Protein AF-A0A679JC83-F1 (afdb_monomer)

Secondary structure (DSSP, 8-state):
--HHHHHHHHHHHHHHHHHHHHHHHHHHHSTTTTSHHHHHHHHHHHHHHHHHHHTPPPPPPP-------

Nearest PDB structures (foldseek):
  5y60-assembly1_Z  TM=4.871E-01  e=3.626E+00  Thermus thermophilus HB8

Foldseek 3Di:
DDPVVLVVLLVVLQVLLVVLQVQLVVLCPDPCVPPPVSVVSSVVSNVSNVVSVVPRDDDDPDPPPPPDD

Radius of gyration: 18.55 Å; Cα contacts (8 Å, |Δi|>4): 48; chains: 1; bounding box: 30×26×64 Å

Sequence (69 aa):
MTSRERAAFNAGVNAVRQMAMIAAITIEVREDGRDLRQRAAAAALQGLAEGSRALLVASAPAASAHEVL

Structure (mmCIF, N/CA/C/O backbone):
data_AF-A0A679JC83-F1
#
_entry.id   AF-A0A679JC83-F1
#
loop_
_atom_site.group_PDB
_atom_site.id
_atom_site.type_symbol
_atom_site.label_atom_id
_atom_site.label_alt_id
_atom_site.label_comp_id
_atom_site.label_asym_id
_atom_site.label_entity_id
_atom_site.label_seq_id
_atom_site.pdbx_PDB_ins_code
_atom_site.Cartn_x
_atom_site.Cartn_y
_atom_site.Cartn_z
_atom_site.occupancy
_atom_site.B_iso_or_equiv
_atom_site.auth_seq_id
_atom_site.auth_comp_id
_atom_site.auth_asym_id
_atom_site.auth_atom_id
_atom_site.pdbx_PDB_model_num
ATOM 1 N 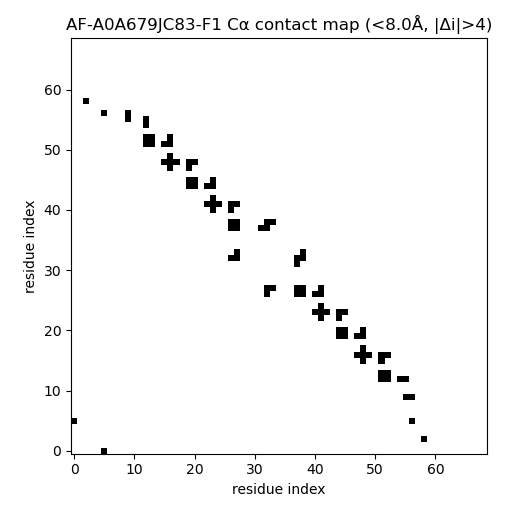N . MET A 1 1 ? 16.234 0.089 -18.040 1.00 77.44 1 MET A N 1
ATOM 2 C CA . MET A 1 1 ?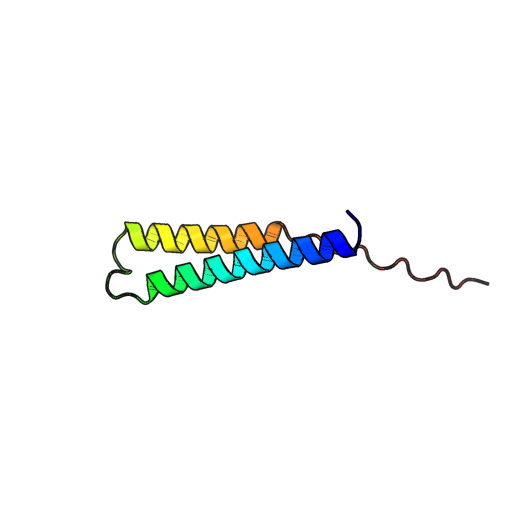 15.624 -0.946 -17.183 1.00 77.44 1 MET A CA 1
ATOM 3 C C . MET A 1 1 ? 15.308 -2.176 -18.017 1.00 77.44 1 MET A C 1
ATOM 5 O O . MET A 1 1 ? 14.455 -2.098 -18.907 1.00 77.44 1 MET A O 1
ATOM 9 N N . THR A 1 2 ? 16.012 -3.273 -17.749 1.00 93.19 2 THR A N 1
ATOM 10 C CA . THR A 1 2 ? 15.788 -4.587 -18.369 1.00 93.19 2 THR A CA 1
ATOM 11 C C . THR A 1 2 ? 14.403 -5.134 -18.015 1.00 93.19 2 THR A C 1
ATOM 13 O O . THR A 1 2 ? 13.748 -4.656 -17.085 1.00 93.19 2 THR A O 1
ATOM 16 N N . SER A 1 3 ? 13.931 -6.153 -18.737 1.00 91.00 3 SER A N 1
ATOM 17 C CA . SER A 1 3 ? 12.640 -6.795 -18.443 1.00 91.00 3 SER A CA 1
ATOM 18 C C . SER A 1 3 ? 12.597 -7.397 -17.035 1.00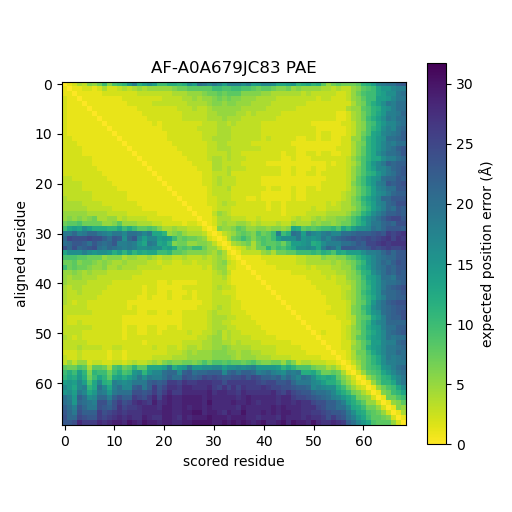 91.00 3 SER A C 1
ATOM 20 O O . SER A 1 3 ? 11.583 -7.291 -16.350 1.00 91.00 3 SER A O 1
ATOM 22 N N . ARG A 1 4 ? 13.719 -7.964 -16.567 1.00 92.62 4 ARG A N 1
ATOM 23 C CA . ARG A 1 4 ? 13.847 -8.519 -15.212 1.00 92.62 4 ARG A CA 1
ATOM 24 C C . ARG A 1 4 ? 13.792 -7.430 -14.142 1.00 92.62 4 ARG A C 1
ATOM 26 O O . ARG A 1 4 ? 13.042 -7.567 -13.181 1.00 92.62 4 ARG A O 1
ATOM 33 N N . GLU A 1 5 ? 14.552 -6.351 -14.318 1.00 94.94 5 GLU A N 1
ATOM 34 C CA . GLU A 1 5 ? 14.533 -5.205 -13.397 1.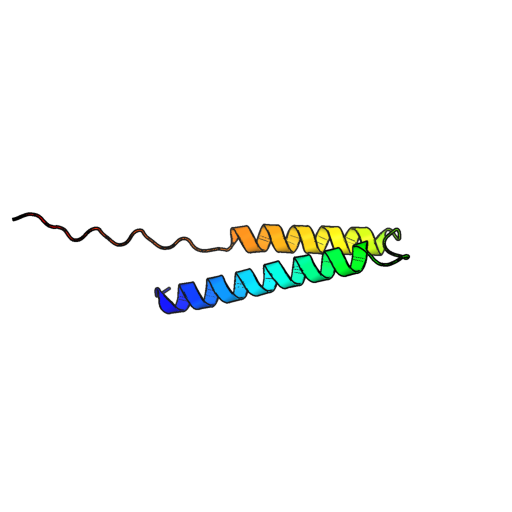00 94.94 5 GLU A CA 1
ATOM 35 C C . GLU A 1 5 ? 13.138 -4.577 -13.322 1.00 94.94 5 GLU A C 1
ATOM 37 O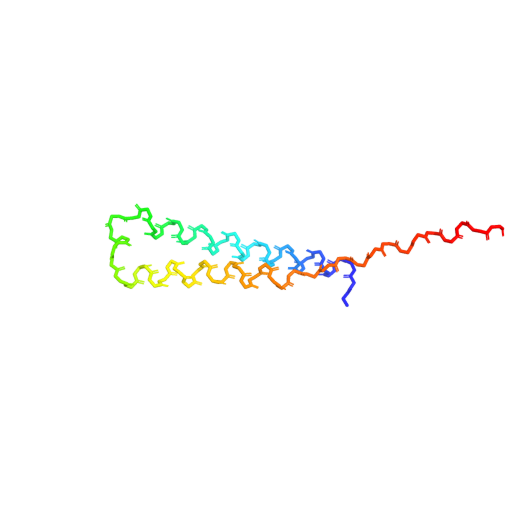 O . GLU A 1 5 ? 12.661 -4.263 -12.238 1.00 94.94 5 GLU A O 1
ATOM 42 N N . ARG A 1 6 ?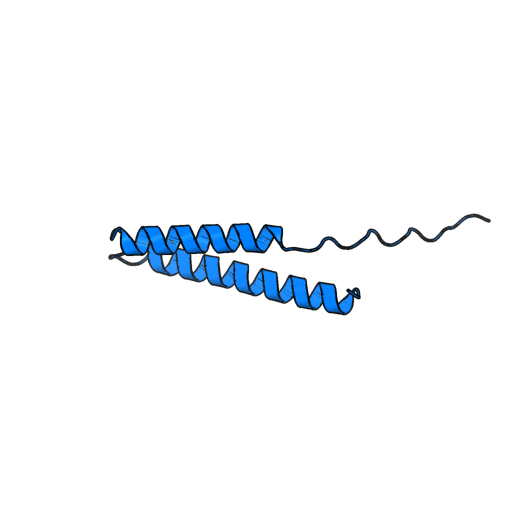 12.445 -4.469 -14.462 1.00 93.44 6 ARG A N 1
ATOM 43 C CA . ARG A 1 6 ? 11.071 -3.957 -14.542 1.00 93.44 6 ARG A CA 1
ATOM 44 C C . ARG A 1 6 ? 10.083 -4.821 -13.784 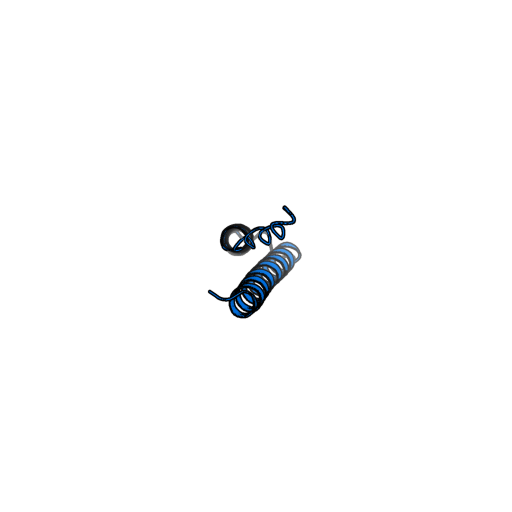1.00 93.44 6 ARG A C 1
ATOM 46 O O . ARG A 1 6 ? 9.253 -4.290 -13.055 1.00 93.44 6 ARG A O 1
ATOM 53 N N . ALA A 1 7 ? 10.170 -6.138 -13.951 1.00 94.44 7 ALA A N 1
ATOM 54 C CA . ALA A 1 7 ? 9.315 -7.074 -13.235 1.00 94.44 7 ALA A CA 1
ATOM 55 C C . ALA A 1 7 ? 9.536 -6.973 -11.718 1.00 94.44 7 ALA A C 1
ATOM 57 O O . ALA A 1 7 ? 8.566 -6.873 -10.970 1.00 94.44 7 ALA A O 1
ATOM 58 N N . ALA A 1 8 ? 10.796 -6.921 -11.273 1.00 96.00 8 ALA A N 1
ATOM 59 C CA . ALA A 1 8 ? 11.134 -6.754 -9.861 1.00 96.00 8 ALA A CA 1
ATOM 60 C C . ALA A 1 8 ? 10.634 -5.411 -9.301 1.00 96.00 8 ALA A C 1
ATOM 62 O O . ALA A 1 8 ? 10.027 -5.374 -8.232 1.00 96.00 8 ALA A O 1
ATOM 63 N N . PHE A 1 9 ? 10.819 -4.320 -10.049 1.00 95.56 9 PHE A N 1
ATOM 64 C CA . PHE A 1 9 ? 10.318 -2.999 -9.679 1.00 95.56 9 PHE A CA 1
ATOM 65 C C . PHE A 1 9 ? 8.788 -2.984 -9.556 1.00 95.56 9 PHE A C 1
ATOM 67 O O . PHE A 1 9 ? 8.254 -2.621 -8.509 1.00 95.56 9 PHE A O 1
ATOM 74 N N . ASN A 1 10 ? 8.074 -3.454 -10.584 1.00 96.81 10 ASN A N 1
ATOM 75 C CA . ASN A 1 10 ? 6.612 -3.514 -10.582 1.00 96.81 10 ASN A CA 1
ATOM 76 C C . ASN A 1 10 ? 6.074 -4.424 -9.464 1.00 96.81 10 ASN A C 1
ATOM 78 O O . ASN A 1 10 ? 5.016 -4.138 -8.901 1.00 96.81 10 ASN A O 1
ATOM 82 N N . ALA A 1 11 ? 6.779 -5.505 -9.116 1.00 97.06 11 ALA A N 1
ATOM 83 C CA . ALA A 1 11 ? 6.423 -6.355 -7.981 1.00 97.06 11 ALA A CA 1
ATOM 84 C C . ALA A 1 11 ? 6.533 -5.592 -6.649 1.00 97.06 11 ALA A C 1
ATOM 86 O O . ALA A 1 11 ? 5.597 -5.628 -5.850 1.00 97.06 11 ALA A O 1
ATOM 87 N N . GLY A 1 12 ? 7.619 -4.841 -6.442 1.00 97.31 12 GLY A N 1
ATOM 88 C CA . GLY A 1 12 ? 7.798 -3.992 -5.260 1.00 97.31 12 GLY A CA 1
ATOM 89 C C . GLY A 1 12 ? 6.732 -2.899 -5.145 1.00 97.31 12 GLY A C 1
ATOM 90 O O . GLY A 1 12 ? 6.109 -2.750 -4.096 1.00 97.31 12 GLY A O 1
ATOM 91 N N . VAL A 1 13 ? 6.446 -2.194 -6.244 1.00 97.69 13 VAL A N 1
ATOM 92 C CA . VAL A 1 13 ? 5.376 -1.181 -6.305 1.00 97.69 13 VAL A CA 1
ATOM 93 C C . VAL A 1 13 ? 4.015 -1.788 -5.947 1.00 97.69 13 VAL A C 1
ATOM 95 O O . VAL A 1 13 ? 3.255 -1.212 -5.167 1.00 97.69 13 VAL A O 1
ATOM 98 N N . ASN A 1 14 ? 3.711 -2.984 -6.456 1.00 97.69 14 ASN A N 1
ATOM 99 C CA . ASN A 1 14 ? 2.474 -3.683 -6.112 1.00 97.69 14 ASN A CA 1
ATOM 100 C C . ASN A 1 14 ? 2.420 -4.126 -4.648 1.00 97.69 14 ASN A C 1
ATOM 102 O O . ASN A 1 14 ? 1.336 -4.102 -4.065 1.00 97.69 14 ASN A O 1
ATOM 106 N N . ALA A 1 15 ? 3.548 -4.519 -4.055 1.00 98.19 15 ALA A N 1
ATOM 107 C CA . ALA A 1 15 ? 3.613 -4.857 -2.638 1.00 98.19 15 ALA A CA 1
ATOM 108 C C . ALA A 1 15 ? 3.314 -3.629 -1.764 1.00 98.19 15 ALA A C 1
ATOM 110 O O . ALA A 1 15 ? 2.459 -3.705 -0.884 1.00 98.19 15 ALA A O 1
ATOM 111 N N . VAL A 1 16 ? 3.926 -2.474 -2.062 1.00 97.88 16 VAL A N 1
ATOM 112 C CA . VAL A 1 16 ? 3.645 -1.205 -1.363 1.00 97.88 16 VAL A CA 1
ATOM 113 C C . VAL A 1 16 ? 2.169 -0.837 -1.476 1.00 97.88 16 VAL A C 1
ATOM 115 O O . VAL A 1 16 ? 1.524 -0.563 -0.465 1.00 97.88 16 VAL A O 1
ATOM 118 N N . ARG A 1 17 ? 1.606 -0.904 -2.688 1.00 97.88 17 ARG A N 1
ATOM 119 C CA . ARG A 1 17 ? 0.187 -0.620 -2.930 1.00 97.88 17 ARG A CA 1
ATOM 120 C C . ARG A 1 17 ? -0.731 -1.490 -2.070 1.00 97.88 17 ARG A C 1
ATOM 122 O O . ARG A 1 17 ? -1.675 -0.983 -1.473 1.00 97.88 17 ARG A O 1
ATOM 129 N N . GLN A 1 18 ? -0.470 -2.795 -2.016 1.00 97.75 18 GLN A N 1
ATOM 130 C CA . GLN A 1 18 ? -1.276 -3.736 -1.234 1.00 97.75 18 GLN A CA 1
ATOM 131 C C . GLN A 1 18 ? -1.161 -3.469 0.265 1.00 97.75 18 GLN A C 1
ATOM 133 O O . GLN A 1 18 ? -2.179 -3.412 0.950 1.00 97.75 18 GLN A O 1
ATOM 138 N N . MET A 1 19 ? 0.053 -3.236 0.763 1.00 98.00 19 MET A N 1
ATOM 139 C CA . MET A 1 19 ? 0.282 -2.919 2.173 1.00 98.00 19 MET A CA 1
ATOM 140 C C . MET A 1 19 ? -0.415 -1.623 2.589 1.00 98.00 19 MET A C 1
ATOM 142 O O . MET A 1 19 ? -1.032 -1.581 3.651 1.00 98.00 19 MET A O 1
ATOM 146 N N . ALA A 1 20 ? -0.379 -0.591 1.743 1.00 97.94 20 ALA A N 1
ATOM 147 C CA . ALA A 1 20 ? -1.078 0.664 1.997 1.00 97.94 20 ALA A CA 1
ATOM 148 C C . ALA A 1 20 ? -2.599 0.454 2.115 1.00 97.94 20 ALA A C 1
ATOM 150 O O . ALA A 1 20 ? -3.212 0.930 3.069 1.00 97.94 20 ALA A O 1
ATOM 151 N N . MET A 1 21 ? -3.196 -0.334 1.214 1.00 97.56 21 MET A N 1
ATOM 152 C CA . MET A 1 21 ? -4.623 -0.677 1.279 1.00 97.56 21 MET A CA 1
ATOM 153 C C . MET A 1 21 ? -4.980 -1.481 2.534 1.00 97.56 21 MET A C 1
ATOM 155 O O . MET A 1 21 ? -5.966 -1.168 3.197 1.00 97.56 21 MET A O 1
ATOM 159 N N . ILE A 1 22 ? -4.176 -2.489 2.886 1.00 97.56 22 ILE A N 1
ATOM 160 C CA . ILE A 1 22 ? -4.379 -3.294 4.101 1.00 97.56 22 ILE A CA 1
ATOM 161 C C . ILE A 1 22 ? -4.340 -2.399 5.342 1.00 97.56 22 ILE A C 1
ATOM 163 O O . ILE A 1 22 ? -5.211 -2.505 6.206 1.00 97.56 22 ILE A O 1
ATOM 167 N N . ALA A 1 23 ? -3.363 -1.495 5.425 1.00 95.88 23 ALA A N 1
ATOM 168 C CA . ALA A 1 23 ? -3.237 -0.571 6.544 1.00 95.88 23 ALA A CA 1
ATOM 169 C C . ALA A 1 23 ? -4.428 0.400 6.628 1.00 95.88 23 ALA A C 1
ATOM 171 O O . ALA A 1 23 ? -4.945 0.615 7.722 1.00 95.88 23 ALA A O 1
ATOM 172 N N . ALA A 1 24 ? -4.906 0.930 5.495 1.00 95.12 24 ALA A N 1
ATOM 173 C CA . ALA A 1 24 ? -6.077 1.808 5.458 1.00 95.12 24 ALA A CA 1
ATOM 174 C C . ALA A 1 24 ? -7.331 1.095 5.987 1.00 95.12 24 ALA A C 1
ATOM 176 O O . ALA A 1 24 ? -7.963 1.581 6.920 1.00 95.12 24 ALA A O 1
ATOM 177 N N . ILE A 1 25 ? -7.620 -0.103 5.469 1.00 94.31 25 ILE A N 1
ATOM 178 C CA . ILE A 1 25 ? -8.760 -0.927 5.902 1.00 94.31 25 ILE A CA 1
ATOM 179 C C . ILE A 1 25 ? -8.649 -1.265 7.391 1.00 94.31 25 ILE A C 1
ATOM 181 O O . ILE A 1 25 ? -9.626 -1.190 8.130 1.00 94.31 25 ILE A O 1
ATOM 185 N N . THR A 1 26 ? -7.446 -1.607 7.855 1.00 93.88 26 THR A N 1
ATOM 186 C CA . THR A 1 26 ? -7.210 -1.921 9.271 1.00 93.88 26 THR A CA 1
ATOM 187 C C . THR A 1 26 ? -7.541 -0.733 10.173 1.00 93.88 26 THR A C 1
ATOM 189 O O . THR A 1 26 ? -8.074 -0.932 11.259 1.00 93.88 26 THR A O 1
ATOM 192 N N . ILE A 1 27 ? -7.250 0.497 9.741 1.00 90.62 27 ILE A N 1
ATOM 193 C CA . ILE A 1 27 ? -7.611 1.710 10.484 1.00 90.62 27 ILE A CA 1
ATOM 194 C C . ILE A 1 27 ? -9.128 1.936 10.452 1.00 90.62 27 ILE A C 1
ATOM 196 O O . ILE A 1 27 ? -9.722 2.220 11.486 1.00 90.62 27 ILE A O 1
ATOM 200 N N . GLU A 1 28 ? -9.765 1.776 9.293 1.00 87.81 28 GLU A N 1
ATOM 201 C CA . GLU A 1 28 ? -11.204 2.019 9.113 1.00 87.81 28 GLU A CA 1
ATOM 202 C C . GLU A 1 28 ? -12.096 1.053 9.905 1.00 87.81 28 GLU A C 1
ATOM 204 O O . GLU A 1 28 ? -13.176 1.442 10.347 1.00 87.81 28 GLU A O 1
ATOM 209 N N . VAL A 1 29 ? -11.658 -0.196 10.095 1.00 88.75 29 VAL A N 1
ATOM 210 C CA . VAL A 1 29 ? -12.429 -1.241 10.794 1.00 88.75 29 VAL A CA 1
ATOM 211 C C . VAL A 1 29 ? -12.327 -1.127 12.322 1.00 88.75 29 VAL A C 1
ATOM 213 O O . VAL A 1 29 ? -13.134 -1.717 13.041 1.00 88.75 29 VAL A O 1
ATOM 216 N N . ARG A 1 30 ? -11.368 -0.361 12.855 1.00 84.56 30 ARG A N 1
ATOM 217 C CA . ARG A 1 30 ? -11.263 -0.144 14.304 1.00 84.56 30 ARG A CA 1
ATOM 218 C C . ARG A 1 30 ? -12.380 0.770 14.818 1.00 84.56 30 ARG A C 1
ATOM 220 O O . ARG A 1 30 ? -12.815 1.692 14.132 1.00 84.56 30 ARG A O 1
ATOM 227 N N . GLU A 1 31 ? -12.826 0.550 16.059 1.00 64.25 31 GLU A N 1
ATOM 228 C CA . GLU A 1 31 ? -13.894 1.353 16.685 1.00 64.25 31 GLU A CA 1
ATOM 229 C C . GLU A 1 31 ? -13.542 2.846 16.815 1.00 64.25 31 GLU A C 1
ATOM 231 O O . GLU A 1 31 ? -14.431 3.700 16.756 1.00 64.25 31 GLU A O 1
ATOM 236 N N . ASP A 1 32 ? -12.252 3.170 16.927 1.00 71.81 32 ASP A N 1
ATOM 237 C CA . ASP A 1 32 ? -11.710 4.529 16.959 1.00 71.81 32 ASP A CA 1
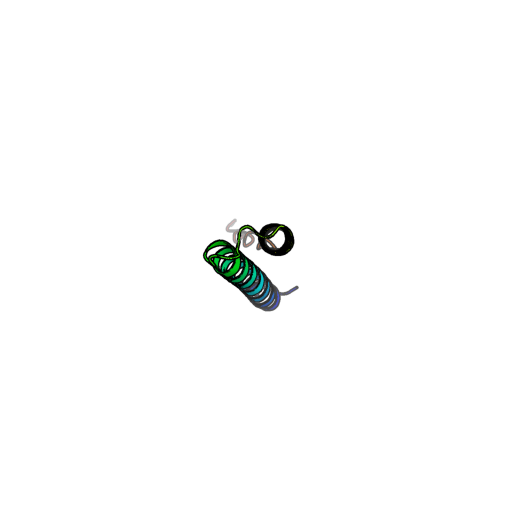ATOM 238 C C . ASP A 1 32 ? -11.449 5.128 15.564 1.00 71.81 32 ASP A C 1
ATOM 240 O O . ASP A 1 32 ? -11.108 6.309 15.467 1.00 71.81 32 ASP A O 1
ATOM 244 N N . GLY A 1 33 ? -11.745 4.394 14.481 1.00 63.84 33 GLY A N 1
ATOM 245 C CA . GLY A 1 33 ? -11.597 4.815 13.076 1.00 63.84 33 GLY A CA 1
ATOM 246 C C . GLY A 1 33 ? -12.389 6.072 12.687 1.00 63.84 33 GLY A C 1
ATOM 247 O O . GLY A 1 33 ? -12.278 6.588 11.573 1.00 63.84 33 GLY A O 1
ATOM 248 N N . ARG A 1 34 ? -13.203 6.605 13.607 1.00 69.75 34 ARG A N 1
ATOM 249 C CA . ARG A 1 34 ? -13.926 7.874 13.458 1.00 69.75 34 ARG A CA 1
ATOM 250 C C . ARG A 1 34 ? -13.139 9.097 13.932 1.00 69.75 34 ARG A C 1
ATOM 252 O O . ARG A 1 34 ? -13.577 10.207 13.626 1.00 69.75 34 ARG A O 1
ATOM 259 N N . ASP A 1 35 ? -12.013 8.921 14.626 1.00 88.00 35 ASP A N 1
ATOM 260 C CA . ASP A 1 35 ? -11.099 10.018 14.951 1.00 88.00 35 ASP A CA 1
ATOM 261 C C . ASP A 1 35 ? -10.567 10.643 13.648 1.00 88.00 35 ASP A C 1
ATOM 263 O O . ASP A 1 35 ? -10.179 9.953 12.700 1.00 88.00 35 ASP A O 1
ATOM 267 N N . LEU A 1 36 ? -10.551 11.975 13.597 1.00 88.56 36 LEU A N 1
ATOM 268 C CA . LEU A 1 36 ? -10.063 12.758 12.467 1.00 88.56 36 LEU A CA 1
ATOM 269 C C . LEU A 1 36 ? -8.649 12.342 12.042 1.00 88.56 36 LEU A C 1
ATOM 271 O O . LEU A 1 36 ? -8.369 12.269 10.845 1.00 88.56 36 LEU A O 1
ATOM 275 N N . ARG A 1 37 ? -7.764 12.032 12.998 1.00 87.00 37 ARG A N 1
ATOM 276 C CA . ARG A 1 37 ? -6.393 11.595 12.684 1.00 87.00 37 ARG A CA 1
ATOM 277 C C . ARG A 1 37 ? -6.372 10.254 11.963 1.00 87.00 37 ARG A C 1
ATOM 279 O O . ARG A 1 37 ? -5.599 10.074 11.027 1.00 87.00 37 ARG A O 1
ATOM 286 N N . GLN A 1 38 ? -7.233 9.332 12.378 1.00 90.38 38 GLN A N 1
ATOM 287 C CA . GLN A 1 38 ? -7.324 8.003 11.782 1.00 90.38 38 GLN A CA 1
ATOM 288 C C . GLN A 1 38 ? -7.915 8.062 10.377 1.00 90.38 38 GLN A C 1
ATOM 290 O O . GLN A 1 38 ? -7.368 7.461 9.456 1.00 90.38 38 GLN A O 1
ATOM 295 N N . ARG A 1 39 ? -8.940 8.894 10.171 1.00 91.25 39 ARG A N 1
ATOM 296 C CA . ARG A 1 39 ? -9.489 9.170 8.835 1.00 91.25 39 ARG A CA 1
ATOM 297 C C . ARG A 1 39 ? -8.459 9.795 7.901 1.00 91.25 39 ARG A C 1
ATOM 29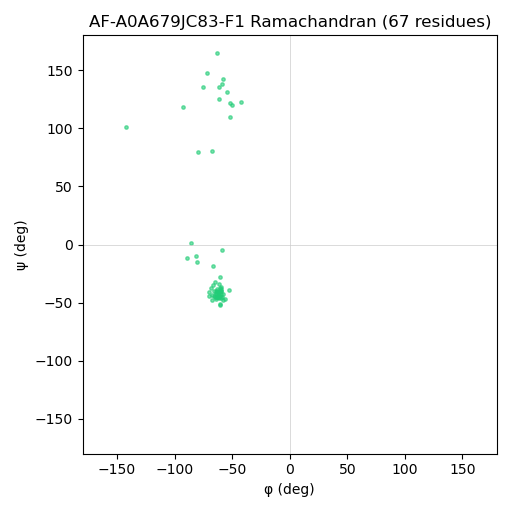9 O O . ARG A 1 39 ? -8.345 9.377 6.753 1.00 91.25 39 ARG A O 1
ATOM 306 N N . ALA A 1 40 ? -7.687 10.766 8.391 1.00 93.88 40 ALA A N 1
ATOM 307 C CA . ALA A 1 40 ? -6.618 11.382 7.611 1.00 93.88 40 ALA A CA 1
ATOM 308 C C . ALA A 1 40 ? -5.530 10.362 7.233 1.00 93.88 40 ALA A C 1
ATOM 310 O O . ALA A 1 40 ? -5.074 10.349 6.092 1.00 93.88 40 ALA A O 1
ATOM 311 N N . ALA A 1 41 ? -5.154 9.474 8.159 1.00 94.81 41 ALA A N 1
ATOM 312 C CA . ALA A 1 41 ? -4.198 8.403 7.890 1.00 94.81 41 ALA A CA 1
ATOM 313 C C . ALA A 1 41 ? -4.729 7.396 6.855 1.00 94.81 41 ALA A C 1
ATOM 315 O O . ALA A 1 41 ? -4.011 7.064 5.913 1.00 94.81 41 ALA A O 1
ATOM 316 N N . ALA A 1 42 ? -5.985 6.955 6.978 1.00 95.12 42 ALA A N 1
ATOM 317 C CA . ALA A 1 42 ? -6.620 6.063 6.009 1.00 95.12 42 ALA A CA 1
ATOM 318 C C . ALA A 1 42 ? -6.670 6.692 4.605 1.00 95.12 42 ALA A C 1
ATOM 320 O O . ALA A 1 42 ? -6.245 6.065 3.635 1.00 95.12 42 ALA A O 1
ATOM 321 N N . ALA A 1 43 ? -7.073 7.963 4.502 1.00 95.31 43 ALA A N 1
ATOM 322 C CA . ALA A 1 43 ? -7.092 8.695 3.236 1.00 95.31 43 ALA A CA 1
ATOM 323 C C . ALA A 1 43 ? -5.687 8.863 2.630 1.00 95.31 43 ALA A C 1
ATOM 325 O O . ALA A 1 43 ? -5.503 8.698 1.424 1.00 95.31 43 ALA A O 1
ATOM 326 N N . ALA A 1 44 ? -4.670 9.141 3.452 1.00 97.38 44 ALA A N 1
ATOM 327 C CA . ALA A 1 44 ? -3.287 9.232 2.989 1.00 97.38 44 ALA A CA 1
ATOM 328 C C . ALA A 1 44 ? -2.770 7.887 2.451 1.00 97.38 44 ALA A C 1
ATOM 330 O O . ALA A 1 44 ? -2.091 7.852 1.427 1.00 97.38 44 ALA A O 1
ATOM 331 N N . LEU A 1 45 ? -3.121 6.775 3.101 1.00 97.75 45 LEU A N 1
ATOM 332 C CA . LEU A 1 45 ? -2.763 5.426 2.659 1.00 97.75 45 LEU A CA 1
ATOM 333 C C . LEU A 1 45 ? -3.485 5.030 1.364 1.00 97.75 45 LEU A C 1
ATOM 335 O O . LEU A 1 45 ? -2.874 4.427 0.483 1.00 97.75 45 LEU A O 1
ATOM 339 N N . GLN A 1 46 ? -4.748 5.422 1.202 1.00 96.88 46 GLN A N 1
ATOM 340 C CA . GLN A 1 46 ? -5.475 5.272 -0.062 1.00 96.88 46 GLN A CA 1
ATOM 341 C C . GLN A 1 46 ? -4.817 6.095 -1.179 1.00 96.88 46 GLN A C 1
ATOM 343 O O . GLN A 1 46 ? -4.574 5.575 -2.268 1.00 96.88 46 GLN A O 1
ATOM 348 N N . GLY A 1 47 ? -4.437 7.344 -0.893 1.00 97.00 47 GLY A N 1
ATOM 349 C CA . GLY A 1 47 ? -3.680 8.191 -1.817 1.00 97.00 47 GLY A CA 1
ATOM 350 C C . GLY A 1 47 ? -2.320 7.593 -2.192 1.00 97.00 47 GLY A C 1
ATOM 351 O O . GLY A 1 47 ? -1.938 7.615 -3.359 1.00 97.00 47 GLY A O 1
ATOM 352 N N . LEU A 1 48 ? -1.612 6.986 -1.235 1.00 97.19 48 LEU A N 1
ATOM 353 C CA . LEU A 1 48 ? -0.367 6.258 -1.485 1.00 97.19 48 LEU A CA 1
ATOM 354 C C . LEU A 1 48 ? -0.593 5.038 -2.384 1.00 97.19 48 LEU A C 1
ATOM 356 O O . LEU A 1 48 ? 0.213 4.787 -3.281 1.00 97.19 48 LEU A O 1
ATOM 360 N N . ALA A 1 49 ? -1.664 4.275 -2.165 1.00 97.44 49 ALA A N 1
ATOM 361 C CA . ALA A 1 49 ? -1.993 3.128 -3.002 1.00 97.44 49 ALA A CA 1
ATOM 362 C C . ALA A 1 49 ? -2.275 3.557 -4.453 1.00 97.44 49 ALA A C 1
ATOM 364 O O . ALA A 1 49 ? -1.736 2.956 -5.388 1.00 97.44 49 ALA A O 1
ATOM 365 N N . GLU A 1 50 ? -3.050 4.623 -4.649 1.00 96.06 50 GLU A N 1
ATOM 366 C CA . GLU A 1 50 ? -3.337 5.145 -5.987 1.00 96.06 50 GLU A CA 1
ATOM 367 C C . GLU A 1 50 ? -2.083 5.738 -6.645 1.00 96.06 50 GLU A C 1
ATOM 369 O O . GLU A 1 50 ? -1.764 5.413 -7.789 1.00 96.06 50 GLU A O 1
ATOM 374 N N . GLY A 1 51 ? -1.285 6.506 -5.899 1.00 95.38 51 GLY A N 1
ATOM 375 C CA . GLY A 1 51 ? -0.004 7.027 -6.378 1.00 95.38 51 GLY A CA 1
ATOM 376 C C . GLY A 1 51 ? 0.973 5.916 -6.770 1.00 95.38 51 GLY A C 1
ATOM 377 O O . GLY A 1 51 ? 1.623 5.995 -7.809 1.00 95.38 51 GLY A O 1
ATOM 378 N N . SER A 1 52 ? 1.020 4.826 -5.998 1.00 94.69 52 SER A N 1
ATOM 379 C CA . SER A 1 52 ? 1.850 3.656 -6.311 1.00 94.69 52 SER A CA 1
ATOM 380 C C . SER A 1 52 ? 1.420 2.997 -7.619 1.00 94.69 52 SER A C 1
ATOM 382 O O . SER A 1 52 ? 2.262 2.592 -8.414 1.00 94.69 52 SER A O 1
ATOM 384 N N . ARG A 1 53 ? 0.114 2.923 -7.901 1.00 92.38 53 ARG A N 1
ATOM 385 C CA . ARG A 1 53 ? -0.390 2.384 -9.171 1.00 92.38 53 ARG A CA 1
ATOM 386 C C . ARG A 1 53 ? 0.127 3.177 -10.374 1.00 92.38 53 ARG A C 1
ATOM 388 O O . ARG A 1 53 ? 0.474 2.565 -11.382 1.00 92.38 53 ARG A O 1
ATOM 395 N N . ALA A 1 54 ? 0.222 4.500 -10.261 1.00 93.12 54 ALA A N 1
ATOM 396 C CA . ALA A 1 54 ? 0.730 5.363 -11.328 1.00 93.12 54 ALA A CA 1
ATOM 397 C C . ALA A 1 54 ? 2.228 5.156 -11.631 1.00 93.12 54 ALA A C 1
ATOM 399 O O . ALA A 1 54 ? 2.685 5.513 -12.713 1.00 93.12 54 ALA A O 1
ATOM 400 N N . LEU A 1 55 ? 2.989 4.552 -10.710 1.00 92.75 55 LEU A N 1
ATOM 401 C CA . LEU A 1 55 ? 4.409 4.235 -10.904 1.00 92.75 55 LEU A CA 1
ATOM 402 C C . LEU A 1 55 ? 4.642 2.949 -11.706 1.00 92.75 55 LEU A C 1
ATOM 404 O O . LEU A 1 55 ? 5.781 2.665 -12.074 1.00 92.75 55 LEU A O 1
ATOM 408 N N . LEU A 1 56 ? 3.602 2.148 -11.964 1.00 93.12 56 LEU A N 1
ATOM 409 C CA . LEU A 1 56 ? 3.744 0.902 -12.710 1.00 93.12 56 LEU A CA 1
ATOM 410 C C . LEU A 1 56 ? 4.246 1.176 -14.125 1.00 93.12 56 LEU A C 1
ATOM 412 O O . LEU A 1 56 ? 3.642 1.916 -14.899 1.00 93.12 56 LEU A O 1
ATOM 416 N N . VAL A 1 57 ? 5.343 0.519 -14.484 1.00 90.88 57 VAL A N 1
ATOM 417 C CA . VAL A 1 57 ? 5.954 0.711 -15.793 1.00 90.88 57 VAL A CA 1
ATOM 418 C C . VAL A 1 57 ? 5.394 -0.324 -16.759 1.00 90.88 57 VAL A C 1
ATOM 420 O O . VAL A 1 57 ? 5.600 -1.528 -16.575 1.00 90.88 57 VAL A O 1
ATOM 423 N N . ALA A 1 58 ? 4.722 0.147 -17.813 1.00 80.81 58 ALA A N 1
ATOM 424 C CA . ALA A 1 58 ? 4.239 -0.709 -18.889 1.00 80.81 58 ALA A CA 1
ATOM 425 C C . ALA A 1 58 ? 5.400 -1.483 -19.538 1.00 80.81 58 ALA A C 1
ATOM 427 O O . ALA A 1 58 ? 6.524 -0.977 -19.689 1.00 80.81 58 ALA A O 1
ATOM 428 N N . SER A 1 59 ? 5.130 -2.733 -19.909 1.00 64.06 59 SER A N 1
ATOM 429 C CA . SER A 1 59 ? 6.044 -3.481 -20.766 1.00 64.06 59 SER A CA 1
ATOM 430 C C . SER A 1 59 ? 5.893 -2.954 -22.189 1.00 64.06 59 SER A C 1
ATOM 432 O O . SER A 1 59 ? 4.769 -2.741 -22.643 1.00 64.06 59 SER A O 1
ATOM 434 N N . ALA A 1 60 ? 7.008 -2.733 -22.888 1.00 61.75 60 ALA A N 1
ATOM 435 C CA . ALA A 1 60 ? 6.936 -2.499 -24.324 1.00 61.75 60 ALA A CA 1
ATOM 436 C C . ALA A 1 60 ? 6.270 -3.729 -24.968 1.00 61.75 60 ALA A C 1
ATOM 438 O O . ALA A 1 60 ? 6.585 -4.852 -24.547 1.00 61.75 60 ALA A O 1
ATOM 439 N N . PRO A 1 61 ? 5.356 -3.557 -25.940 1.00 55.84 61 PRO A N 1
ATOM 440 C CA . PRO A 1 61 ? 4.884 -4.692 -26.714 1.00 55.84 61 PRO A CA 1
ATOM 441 C C . PRO A 1 61 ? 6.118 -5.376 -27.303 1.00 55.84 61 PRO A C 1
ATOM 443 O O . PRO A 1 61 ? 7.013 -4.702 -27.821 1.00 55.84 61 PRO A O 1
ATOM 446 N N . ALA A 1 62 ? 6.205 -6.699 -27.145 1.00 54.25 62 ALA A N 1
ATOM 447 C CA . ALA A 1 62 ? 7.233 -7.473 -27.819 1.00 54.25 62 ALA A CA 1
ATOM 448 C C . ALA A 1 62 ? 7.157 -7.096 -29.298 1.00 54.25 62 ALA A C 1
ATOM 450 O O . ALA A 1 62 ? 6.074 -7.187 -29.878 1.00 54.25 62 ALA A O 1
ATOM 451 N N . ALA A 1 63 ? 8.259 -6.591 -29.862 1.00 54.50 63 ALA A N 1
ATOM 452 C CA . ALA A 1 63 ? 8.342 -6.339 -31.289 1.00 54.50 63 ALA A CA 1
ATOM 453 C C . ALA A 1 63 ? 7.923 -7.641 -31.966 1.00 54.50 63 ALA A C 1
ATOM 455 O O . ALA A 1 63 ? 8.600 -8.660 -31.810 1.00 54.50 63 ALA A O 1
ATOM 456 N N . SER A 1 64 ? 6.746 -7.627 -32.594 1.00 52.84 64 SER A N 1
ATOM 457 C CA . SER A 1 64 ? 6.266 -8.732 -33.400 1.00 52.84 64 SER A CA 1
ATOM 458 C C . SER A 1 64 ? 7.404 -9.069 -34.341 1.00 52.84 64 SER A C 1
ATOM 460 O O . SER A 1 64 ? 7.902 -8.190 -35.051 1.00 52.84 64 SER A O 1
ATOM 462 N N . ALA A 1 65 ? 7.874 -10.314 -34.239 1.00 51.69 65 ALA A N 1
ATOM 463 C CA . ALA A 1 65 ? 8.861 -10.864 -35.140 1.00 51.69 65 ALA A CA 1
ATOM 464 C C . ALA A 1 65 ? 8.481 -10.413 -36.549 1.00 51.69 65 ALA A C 1
ATOM 466 O O . ALA A 1 65 ? 7.335 -10.581 -36.970 1.00 51.69 65 ALA A O 1
ATOM 467 N N . HIS A 1 66 ? 9.415 -9.734 -37.207 1.00 49.06 66 HIS A N 1
ATOM 468 C CA . HIS A 1 66 ? 9.281 -9.330 -38.591 1.00 49.06 66 HIS A CA 1
ATOM 469 C C . HIS A 1 66 ? 9.307 -10.621 -39.413 1.00 49.06 66 HIS A C 1
ATOM 471 O O . HIS A 1 66 ? 10.346 -11.061 -39.890 1.00 49.06 66 HIS A O 1
ATOM 477 N N . GLU A 1 67 ? 8.163 -11.294 -39.460 1.00 54.56 67 GLU A N 1
ATOM 478 C CA . GLU A 1 67 ? 7.872 -12.397 -40.354 1.00 54.56 67 GLU A CA 1
ATOM 479 C C . GLU A 1 67 ? 7.515 -11.759 -41.694 1.00 54.56 67 GLU A C 1
ATOM 481 O O . GLU A 1 67 ? 6.350 -11.537 -42.009 1.00 54.56 67 GLU A O 1
ATOM 486 N N . VAL A 1 68 ? 8.540 -11.350 -42.443 1.00 56.44 68 VAL A N 1
ATOM 487 C CA . VAL A 1 68 ? 8.397 -10.976 -43.849 1.00 56.44 68 VAL A CA 1
ATOM 488 C C . VAL A 1 68 ? 9.627 -11.465 -44.617 1.00 56.44 68 VAL A C 1
ATOM 490 O O . VAL A 1 68 ? 10.667 -10.812 -44.602 1.00 56.44 68 VAL A O 1
ATOM 493 N N . LEU A 1 69 ? 9.389 -12.593 -45.302 1.00 51.88 69 LEU A N 1
ATOM 494 C CA . LEU A 1 69 ? 9.999 -13.117 -46.537 1.00 51.88 69 LEU A CA 1
ATOM 495 C C . LEU A 1 69 ? 11.434 -13.661 -46.480 1.00 51.88 69 LEU A C 1
ATOM 497 O O . LEU A 1 69 ? 12.399 -12.870 -46.490 1.00 51.88 69 LEU A O 1
#

pLDDT: mean 86.12, std 15.42, range [49.06, 98.19]

Solvent-accessible surface area (backbone atoms only — not comparable to full-atom values): 3965 Å² total; per-residue (Å²): 129,54,76,65,58,46,51,54,49,42,49,51,40,51,50,54,23,50,53,26,45,53,52,21,52,58,40,60,72,39,92,66,28,77,40,68,68,43,44,51,50,26,51,51,23,47,51,48,22,55,55,33,59,73,65,55,74,80,76,77,77,75,77,72,76,84,87,72,134

Organism: NCBI:txid570505

Mean predicted aligned error: 7.96 Å